Protein AF-A0A659ULH3-F1 (afdb_monomer)

pLDDT: mean 78.58, std 13.84, range [46.22, 96.31]

Mean predicted aligned error: 10.08 Å

Secondary structure (DSSP, 8-state):
----S--S-----TT-TTTSTTSHHHHHHHHHHHHTTHHHHHHHHHHHHHHHTGGGS-HHHHHHHHHHHHHHTS-HHHHHHHHHHHT---SSHHHHHHHHHHHHHT--

Solvent-accessible surface area (backbone atoms only — not comparable to full-atom values): 6333 Å² total; per-residue (Å²): 135,88,75,90,69,78,87,66,89,69,84,79,54,94,80,54,62,84,74,71,57,77,46,70,68,50,52,53,53,50,52,54,39,46,79,66,33,55,53,23,56,52,48,51,53,50,49,52,55,48,64,76,47,49,87,80,44,53,73,67,55,47,52,31,49,52,42,39,58,59,15,49,77,48,57,64,69,43,21,54,50,20,43,64,72,41,64,69,76,46,99,42,71,70,50,32,52,50,51,53,52,27,44,71,70,63,30,65

Foldseek 3Di:
DDDPDDPDPDPDDVPCPVPVLPDPVSVVVVLVVLVVLVVVVVVVVVLVVCVVVVVVDDPLRNVLSVLQVVQLPDDLVSVVVSCVVSVDADPDPSRRVSVNVSSNVSSD

Sequence (108 aa):
RYDPRPLVRYRQHAANLVGANVSWRARISRLGRLFKGQFADWTDLNLAGLAVNRDLLTKDALACLDLFANGRQGSLFQRLGALRKSRVYRQTFAGSLGLYLAFVLGRI

Structure (mmCIF, N/CA/C/O backbone):
data_AF-A0A659ULH3-F1
#
_entry.id   AF-A0A659ULH3-F1
#
loop_
_atom_site.group_PDB
_atom_site.id
_atom_site.type_symbol
_atom_site.label_atom_id
_atom_site.label_alt_id
_atom_site.label_comp_id
_atom_site.label_asym_id
_atom_site.label_entity_id
_atom_site.label_seq_id
_atom_site.pdbx_PDB_ins_code
_atom_site.Cartn_x
_atom_site.Cartn_y
_atom_site.Cartn_z
_atom_site.occupancy
_atom_site.B_iso_or_equiv
_atom_site.auth_seq_id
_atom_site.auth_comp_id
_atom_site.auth_asym_id
_atom_site.auth_atom_id
_atom_site.pdbx_PDB_model_num
ATOM 1 N N . ARG A 1 1 ? 27.615 3.084 -8.334 1.00 46.22 1 ARG A N 1
ATOM 2 C CA . ARG A 1 1 ? 28.321 2.444 -9.469 1.00 46.22 1 ARG A CA 1
ATOM 3 C C . ARG A 1 1 ? 27.488 1.239 -9.881 1.00 46.22 1 ARG A C 1
ATOM 5 O O . ARG A 1 1 ? 27.283 0.369 -9.051 1.00 46.22 1 ARG A O 1
ATOM 12 N N . TYR A 1 2 ? 26.893 1.277 -11.071 1.00 47.66 2 TYR A N 1
ATOM 13 C CA . TYR A 1 2 ? 26.099 0.178 -11.626 1.00 47.66 2 TYR A CA 1
ATOM 14 C C . TYR A 1 2 ? 27.054 -0.950 -12.032 1.00 47.66 2 TYR A C 1
ATOM 16 O O . TYR A 1 2 ? 28.051 -0.669 -12.698 1.00 47.66 2 TYR A O 1
ATOM 24 N N . ASP A 1 3 ? 26.794 -2.178 -11.585 1.00 53.38 3 ASP A N 1
ATOM 25 C CA . ASP A 1 3 ? 27.553 -3.352 -12.015 1.00 53.38 3 ASP A CA 1
ATOM 26 C C . ASP A 1 3 ? 26.873 -3.937 -13.265 1.00 53.38 3 ASP A C 1
ATOM 28 O O . ASP A 1 3 ? 25.720 -4.369 -13.182 1.00 53.38 3 ASP A O 1
ATOM 32 N N . PRO A 1 4 ? 27.529 -3.913 -14.439 1.00 66.69 4 PRO A N 1
ATOM 33 C CA . PRO A 1 4 ? 26.951 -4.413 -15.680 1.00 66.69 4 PRO A CA 1
ATOM 34 C C . PRO A 1 4 ? 26.846 -5.943 -15.730 1.00 66.69 4 PRO A C 1
ATOM 36 O O . PRO A 1 4 ? 26.321 -6.469 -16.710 1.00 66.69 4 PRO A O 1
ATOM 39 N N . ARG A 1 5 ? 27.348 -6.680 -14.726 1.00 58.31 5 ARG A N 1
ATOM 40 C CA . ARG A 1 5 ? 27.264 -8.144 -14.695 1.00 58.31 5 ARG A CA 1
ATOM 41 C C . ARG A 1 5 ? 26.030 -8.603 -13.911 1.00 58.31 5 ARG A C 1
ATOM 43 O O . ARG A 1 5 ? 26.029 -8.544 -12.683 1.00 58.31 5 ARG A O 1
ATOM 50 N N . PRO A 1 6 ? 24.975 -9.104 -14.582 1.00 62.59 6 PRO A N 1
ATOM 51 C CA . PRO A 1 6 ? 23.824 -9.663 -13.890 1.00 62.59 6 PRO A CA 1
ATOM 52 C C . PRO A 1 6 ? 24.236 -10.965 -13.189 1.00 62.59 6 PRO A C 1
ATOM 54 O O . PRO A 1 6 ? 24.456 -11.991 -13.826 1.00 62.59 6 PRO A O 1
ATOM 57 N N . LEU A 1 7 ? 24.342 -10.921 -11.860 1.00 63.78 7 LEU A N 1
ATOM 58 C CA . LEU A 1 7 ? 24.687 -12.077 -11.015 1.00 63.78 7 LEU A CA 1
ATOM 59 C C . LEU A 1 7 ? 23.517 -13.062 -10.840 1.00 63.78 7 LEU A C 1
ATOM 61 O O . LEU A 1 7 ? 23.692 -14.166 -10.329 1.00 63.78 7 LEU A O 1
ATOM 65 N N . VAL A 1 8 ? 22.316 -12.680 -11.279 1.00 66.00 8 VAL A N 1
ATOM 66 C CA . VAL A 1 8 ? 21.116 -13.518 -11.226 1.00 66.00 8 VAL A CA 1
ATOM 67 C C . VAL A 1 8 ? 20.951 -14.220 -12.570 1.00 66.00 8 VAL A C 1
ATOM 69 O O . VAL A 1 8 ? 20.754 -13.565 -13.593 1.00 66.00 8 VAL A O 1
ATOM 72 N N . ARG A 1 9 ? 20.967 -15.561 -12.574 1.00 59.69 9 ARG A N 1
ATOM 73 C CA . ARG A 1 9 ? 20.559 -16.391 -13.724 1.00 59.69 9 ARG A CA 1
ATOM 74 C C . ARG A 1 9 ? 19.043 -16.311 -13.910 1.00 59.69 9 ARG A C 1
ATOM 76 O O . ARG A 1 9 ? 18.315 -17.275 -13.692 1.00 59.69 9 ARG A O 1
ATOM 83 N N . TYR A 1 10 ? 18.552 -15.127 -14.249 1.00 60.12 10 TYR A N 1
ATOM 84 C CA . TYR A 1 10 ? 17.142 -14.912 -14.512 1.00 60.12 10 TYR A CA 1
ATOM 85 C C . TYR A 1 10 ? 16.789 -15.615 -15.825 1.00 60.12 10 TYR A C 1
ATOM 87 O O . TYR A 1 10 ? 17.333 -15.277 -16.877 1.00 60.12 10 TYR A O 1
ATOM 95 N N . ARG A 1 11 ? 15.895 -16.611 -15.777 1.00 61.38 11 ARG A N 1
ATOM 96 C CA . ARG A 1 11 ? 15.317 -17.209 -16.986 1.00 61.38 11 ARG A CA 1
ATOM 97 C C . ARG A 1 11 ? 14.483 -16.142 -17.689 1.00 61.38 11 ARG A C 1
ATOM 99 O O . ARG A 1 11 ? 13.338 -15.884 -17.326 1.00 61.38 11 ARG A O 1
ATOM 106 N N . GLN A 1 12 ? 15.073 -15.493 -18.686 1.00 59.12 12 GLN A N 1
ATOM 107 C CA . GLN A 1 12 ? 14.332 -14.619 -19.581 1.00 59.12 12 GLN A CA 1
ATOM 108 C C . GLN A 1 12 ? 13.476 -15.493 -20.497 1.00 59.12 12 GLN A C 1
ATOM 110 O O . GLN A 1 12 ? 13.962 -16.080 -21.458 1.00 59.12 12 GLN A O 1
ATOM 115 N N . HIS A 1 13 ? 12.190 -15.605 -20.184 1.00 63.12 13 HIS A N 1
ATOM 116 C CA . HIS A 1 13 ? 11.220 -16.125 -21.135 1.00 63.12 13 HIS A CA 1
ATOM 117 C C . HIS A 1 13 ? 10.919 -15.015 -22.147 1.00 63.12 13 HIS A C 1
ATOM 119 O O . HIS A 1 13 ? 10.644 -13.884 -21.749 1.00 63.12 13 HIS A O 1
ATOM 125 N N . ALA A 1 14 ? 10.934 -15.323 -23.447 1.00 55.41 14 ALA A N 1
ATOM 126 C CA . ALA A 1 14 ? 10.565 -14.366 -24.500 1.00 55.41 14 ALA A CA 1
ATOM 127 C C . ALA A 1 14 ? 9.148 -13.781 -24.297 1.00 55.41 14 ALA A C 1
ATOM 129 O O . ALA A 1 14 ? 8.850 -12.674 -24.732 1.00 55.41 14 ALA A O 1
ATOM 130 N N . ALA A 1 15 ? 8.300 -14.498 -23.552 1.00 52.56 15 ALA A N 1
ATOM 131 C CA . ALA A 1 15 ? 6.973 -14.075 -23.123 1.00 52.56 15 ALA A CA 1
ATOM 132 C C . ALA A 1 15 ? 6.949 -13.247 -21.819 1.00 52.56 15 ALA A C 1
ATOM 134 O O . ALA A 1 15 ? 5.876 -13.074 -21.243 1.00 52.56 15 ALA A O 1
ATOM 135 N N . ASN A 1 16 ? 8.078 -12.702 -21.339 1.00 49.97 16 ASN A N 1
ATOM 136 C CA . ASN A 1 16 ? 8.114 -11.728 -20.236 1.00 49.97 16 ASN A CA 1
ATOM 137 C C . ASN A 1 16 ? 7.517 -10.368 -20.670 1.00 49.97 16 ASN A C 1
ATOM 139 O O . ASN A 1 16 ? 8.145 -9.311 -20.615 1.00 49.97 16 ASN A O 1
ATOM 143 N N . LEU A 1 17 ? 6.233 -10.390 -21.033 1.00 51.03 17 LEU A N 1
ATOM 144 C CA . LEU A 1 17 ? 5.323 -9.262 -21.255 1.00 51.03 17 LEU A CA 1
ATOM 145 C C . LEU A 1 17 ? 5.214 -8.328 -20.038 1.00 51.03 17 LEU A C 1
ATOM 147 O O . LEU A 1 17 ? 4.673 -7.225 -20.133 1.00 51.03 17 LEU A O 1
ATOM 151 N N . VAL A 1 18 ? 5.741 -8.749 -18.888 1.00 50.00 18 VAL A N 1
ATOM 152 C CA . VAL A 1 18 ? 5.790 -7.955 -17.659 1.00 50.00 18 VAL A CA 1
ATOM 153 C C . VAL A 1 18 ? 6.807 -6.802 -17.770 1.00 50.00 18 VAL A C 1
ATOM 155 O O . VAL A 1 18 ? 6.611 -5.771 -17.133 1.00 50.00 18 VAL A O 1
ATOM 158 N N . GLY A 1 19 ? 7.822 -6.896 -18.644 1.00 49.12 19 GLY A N 1
ATOM 159 C CA . GLY A 1 19 ? 8.822 -5.832 -18.849 1.00 49.12 19 GLY A CA 1
ATOM 160 C C . GLY A 1 19 ? 8.485 -4.811 -19.947 1.00 49.12 19 GLY A C 1
ATOM 161 O O . GLY A 1 19 ? 8.832 -3.638 -19.832 1.00 49.12 19 GLY A O 1
ATOM 162 N N . ALA A 1 20 ? 7.762 -5.220 -20.995 1.00 47.69 20 ALA A N 1
ATOM 163 C CA . ALA A 1 20 ? 7.501 -4.391 -22.183 1.00 47.69 20 ALA A CA 1
ATOM 164 C C . ALA A 1 20 ? 6.233 -3.515 -22.085 1.00 47.69 20 ALA A C 1
ATOM 166 O O . ALA A 1 20 ? 5.846 -2.836 -23.035 1.00 47.69 20 ALA A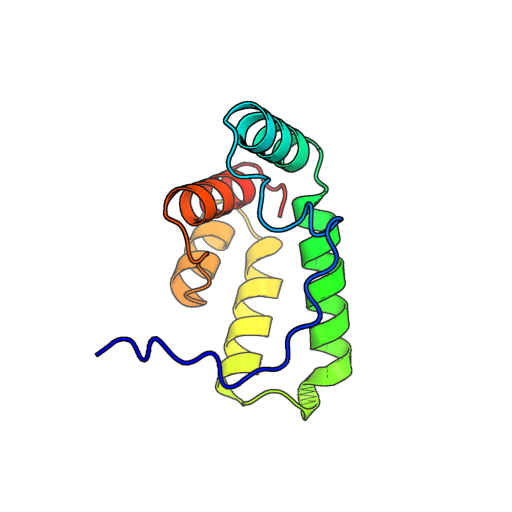 O 1
ATOM 167 N N . ASN A 1 21 ? 5.564 -3.492 -20.932 1.00 53.09 21 ASN A N 1
ATOM 168 C CA . ASN A 1 21 ? 4.284 -2.803 -20.742 1.00 53.09 21 ASN A CA 1
ATOM 169 C C . ASN A 1 21 ? 4.421 -1.283 -20.506 1.00 53.09 21 ASN A C 1
ATOM 171 O O . ASN A 1 21 ? 3.589 -0.670 -19.838 1.00 53.09 21 ASN A O 1
ATOM 175 N N . VAL A 1 22 ? 5.474 -0.648 -21.028 1.00 56.47 22 VAL A N 1
ATOM 176 C CA . VAL A 1 22 ? 5.751 0.794 -20.864 1.00 56.47 22 VAL A CA 1
ATOM 177 C C . VAL A 1 22 ? 4.983 1.677 -21.854 1.00 56.47 22 VAL A C 1
ATOM 179 O O . VAL A 1 22 ? 5.014 2.902 -21.723 1.00 56.47 22 VAL A O 1
ATOM 182 N N . SER A 1 23 ? 4.265 1.074 -22.807 1.00 70.31 23 SER A N 1
ATOM 183 C CA . SER A 1 23 ? 3.494 1.786 -23.828 1.00 70.31 23 SER A CA 1
ATOM 184 C C . SER A 1 23 ? 2.382 2.659 -23.226 1.00 70.31 23 SER A C 1
ATOM 186 O O . SER A 1 23 ? 1.782 2.343 -22.194 1.00 70.31 23 SER A O 1
ATOM 188 N N . TRP A 1 24 ? 2.065 3.773 -23.892 1.00 63.66 24 TRP A N 1
ATOM 189 C CA . TRP A 1 24 ? 1.007 4.700 -23.468 1.00 63.66 24 TRP A CA 1
ATOM 190 C C . TRP A 1 24 ? -0.365 4.024 -23.329 1.00 63.66 24 TRP A C 1
ATOM 192 O O . TRP A 1 24 ? -1.089 4.293 -22.371 1.00 63.66 24 TRP A O 1
ATOM 202 N N . ARG A 1 25 ? -0.684 3.059 -24.203 1.00 72.25 25 ARG A N 1
ATOM 203 C CA . ARG A 1 25 ? -1.903 2.236 -24.100 1.00 72.25 25 ARG A CA 1
ATOM 204 C C . ARG A 1 25 ? -1.947 1.428 -22.798 1.00 72.25 25 ARG A C 1
ATOM 206 O O . ARG A 1 25 ? -2.978 1.394 -22.130 1.00 72.25 25 ARG A O 1
ATOM 213 N N . ALA A 1 26 ? -0.822 0.844 -22.381 1.00 69.06 26 ALA A N 1
ATOM 214 C CA . ALA A 1 26 ? -0.728 0.114 -21.117 1.00 69.06 26 ALA A CA 1
ATOM 215 C C . ALA A 1 26 ? -0.839 1.035 -19.885 1.00 69.06 26 ALA A C 1
ATOM 217 O O . ALA A 1 26 ? -1.304 0.592 -18.831 1.00 69.06 26 ALA A O 1
ATOM 218 N N . ARG A 1 27 ? -0.445 2.313 -20.000 1.00 70.44 27 ARG A N 1
ATOM 219 C CA . ARG A 1 27 ? -0.641 3.331 -18.949 1.00 70.44 27 ARG A CA 1
ATOM 220 C C . ARG A 1 27 ? -2.117 3.716 -18.801 1.00 70.44 27 ARG A C 1
ATOM 222 O O . ARG A 1 27 ? -2.626 3.709 -17.684 1.00 70.44 27 ARG A O 1
ATOM 229 N N . ILE A 1 28 ? -2.818 3.958 -19.911 1.00 71.12 28 ILE A N 1
ATOM 230 C CA . ILE A 1 28 ? -4.258 4.280 -19.909 1.00 71.12 28 ILE A CA 1
ATOM 231 C C . ILE A 1 28 ? -5.084 3.085 -19.414 1.00 71.12 28 ILE A C 1
ATOM 233 O O . ILE A 1 28 ? -5.945 3.240 -18.552 1.00 71.12 28 ILE A O 1
ATOM 237 N N . SER A 1 29 ? -4.763 1.867 -19.863 1.00 74.06 29 SER A N 1
ATOM 238 C CA . SER A 1 29 ? -5.386 0.638 -19.350 1.00 74.06 29 SER A CA 1
ATOM 239 C C . SER A 1 29 ? -5.210 0.483 -17.830 1.00 74.06 29 SER A C 1
ATOM 241 O O . SER A 1 29 ? -6.130 0.054 -17.133 1.00 74.06 29 SER A O 1
ATOM 243 N N . ARG A 1 30 ? -4.048 0.861 -17.278 1.00 72.69 30 ARG A N 1
ATOM 244 C CA . ARG A 1 30 ? -3.810 0.863 -15.823 1.00 72.69 30 ARG A CA 1
ATOM 245 C C . ARG A 1 30 ? -4.664 1.891 -15.082 1.00 72.69 30 ARG A C 1
ATOM 247 O O . ARG A 1 30 ? -5.180 1.556 -14.021 1.00 72.69 30 ARG A O 1
ATOM 254 N N . LEU A 1 31 ? -4.861 3.085 -15.641 1.00 71.44 31 LEU A N 1
ATOM 255 C CA . LEU A 1 31 ? -5.798 4.068 -15.084 1.00 71.44 31 LEU A CA 1
ATOM 256 C C . LEU A 1 31 ? -7.232 3.528 -15.098 1.00 71.44 31 LEU A C 1
ATOM 258 O O . LEU A 1 31 ? -7.905 3.568 -14.076 1.00 71.44 31 LEU A O 1
ATOM 262 N N . GLY A 1 32 ? -7.676 2.921 -16.202 1.00 71.12 32 GLY A N 1
ATOM 263 C CA . GLY A 1 32 ? -8.995 2.281 -16.271 1.00 71.12 32 GLY A CA 1
ATOM 264 C C . GLY A 1 32 ? -9.189 1.191 -15.209 1.00 71.12 32 GLY A C 1
ATOM 265 O O . GLY A 1 32 ? -10.248 1.106 -14.596 1.00 71.12 32 GLY A O 1
ATOM 266 N N . ARG A 1 33 ? -8.153 0.392 -14.924 1.00 69.12 33 ARG A N 1
ATOM 267 C CA . ARG A 1 33 ? -8.179 -0.610 -13.843 1.00 69.12 33 ARG A CA 1
ATOM 268 C C . ARG A 1 33 ? -8.253 0.004 -12.442 1.00 69.12 33 ARG A C 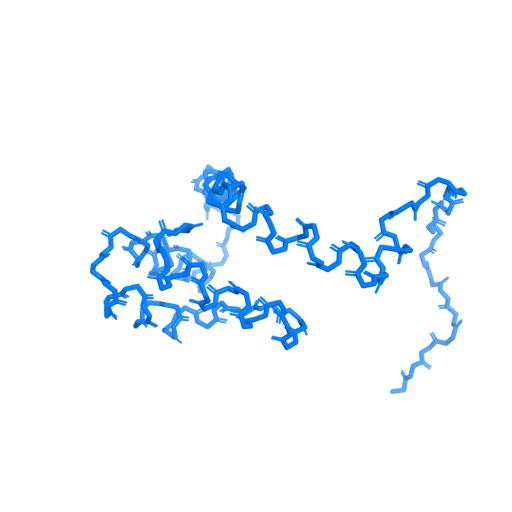1
ATOM 270 O O . ARG A 1 33 ? -8.906 -0.563 -11.574 1.00 69.12 33 ARG A O 1
ATOM 277 N N . LEU A 1 34 ? -7.654 1.178 -12.241 1.00 70.50 34 LEU A N 1
ATOM 278 C CA . LEU A 1 34 ? -7.794 1.975 -11.016 1.00 70.50 34 LEU A CA 1
ATOM 279 C C . LEU A 1 34 ? -9.250 2.387 -10.779 1.00 70.50 34 LEU A C 1
ATOM 281 O O . LEU A 1 34 ? -9.790 2.154 -9.701 1.00 70.50 34 LEU A O 1
ATOM 285 N N . PHE A 1 35 ? -9.925 2.874 -11.821 1.00 67.56 35 PHE A N 1
ATOM 286 C CA . PHE A 1 35 ? -11.354 3.200 -11.770 1.00 67.56 35 PHE A CA 1
ATOM 287 C C . PHE A 1 35 ? -12.276 1.977 -11.667 1.00 67.56 35 PHE A C 1
ATOM 289 O O . PHE A 1 35 ? -13.445 2.130 -11.320 1.00 67.56 35 PHE A O 1
ATOM 296 N N . LYS A 1 36 ? -11.781 0.763 -11.930 1.00 72.38 36 LYS A N 1
ATOM 297 C CA . LYS A 1 36 ? -12.541 -0.489 -11.776 1.00 72.38 36 LYS A CA 1
ATOM 298 C C . LYS A 1 36 ? -12.403 -1.137 -10.396 1.00 72.38 36 LYS A C 1
ATOM 300 O O . LYS A 1 36 ? -12.992 -2.182 -10.184 1.00 72.38 36 LYS A O 1
ATOM 305 N N . GLY A 1 37 ? -11.651 -0.543 -9.466 1.00 73.44 37 GLY A N 1
ATOM 306 C CA . GLY A 1 37 ? -11.516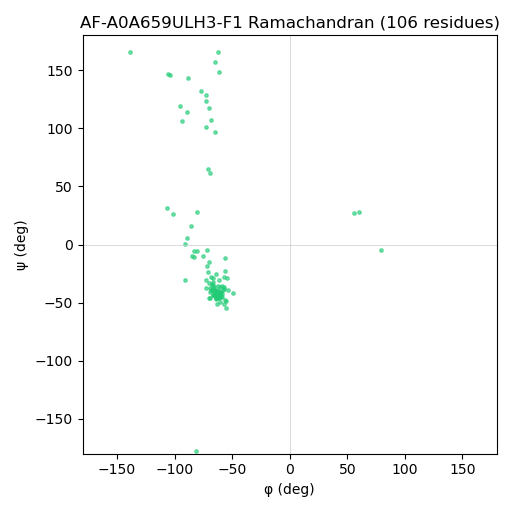 -1.080 -8.104 1.00 73.44 37 GLY A CA 1
ATOM 307 C C . GLY A 1 37 ? -10.536 -2.249 -7.960 1.00 73.44 37 GLY A C 1
ATOM 308 O O . GLY A 1 37 ? -10.201 -2.600 -6.842 1.00 73.44 37 GLY A O 1
ATOM 309 N N . GLN A 1 38 ? -9.954 -2.760 -9.050 1.00 78.50 38 GLN A N 1
ATOM 310 C CA . GLN A 1 38 ? -8.986 -3.867 -9.000 1.00 78.50 38 GLN A CA 1
ATOM 311 C C . GLN A 1 38 ? -7.761 -3.568 -8.116 1.00 78.50 38 GLN A C 1
ATOM 313 O O . GLN A 1 38 ? -7.140 -4.471 -7.562 1.00 78.50 38 GLN A O 1
ATOM 318 N N . PHE A 1 39 ? -7.391 -2.291 -7.982 1.00 77.56 39 PHE A N 1
ATOM 319 C CA . PHE A 1 39 ? -6.334 -1.889 -7.057 1.00 77.56 39 PHE A CA 1
ATOM 320 C C . PHE A 1 39 ? -6.742 -2.029 -5.590 1.00 77.56 39 PHE A C 1
ATOM 322 O O . PHE A 1 39 ? -5.868 -2.352 -4.790 1.00 77.56 39 PHE A O 1
ATOM 329 N N . ALA A 1 40 ? -8.013 -1.819 -5.242 1.00 81.88 40 ALA A N 1
ATOM 330 C CA . ALA A 1 40 ? -8.518 -2.113 -3.905 1.00 81.88 40 ALA A CA 1
ATOM 331 C C . ALA A 1 40 ? -8.411 -3.617 -3.644 1.00 81.88 40 ALA A C 1
ATOM 333 O O . ALA A 1 40 ? -7.716 -3.995 -2.711 1.00 81.88 40 ALA A O 1
ATOM 334 N N . ASP A 1 41 ? -8.930 -4.449 -4.555 1.00 85.31 41 ASP A N 1
ATOM 335 C CA . ASP A 1 41 ? -8.920 -5.914 -4.418 1.00 85.31 41 ASP A CA 1
ATOM 336 C C . ASP A 1 41 ? -7.505 -6.465 -4.216 1.00 85.31 41 ASP A C 1
ATOM 338 O O . ASP A 1 41 ? -7.238 -7.252 -3.311 1.00 85.31 41 ASP A O 1
ATOM 342 N N . TRP A 1 42 ? -6.551 -6.024 -5.042 1.00 86.25 42 TRP A N 1
ATOM 343 C CA . TRP A 1 42 ? -5.154 -6.413 -4.873 1.00 86.25 42 TRP A CA 1
ATOM 344 C C . TRP A 1 42 ? -4.580 -5.917 -3.554 1.00 86.25 42 TRP A C 1
ATOM 346 O O . TRP A 1 42 ? -3.824 -6.646 -2.918 1.00 86.25 42 TRP A O 1
ATOM 356 N N . THR A 1 43 ? -4.908 -4.696 -3.134 1.00 88.31 43 THR A N 1
ATOM 357 C CA . THR A 1 43 ? -4.425 -4.173 -1.852 1.00 88.31 43 THR A CA 1
ATOM 358 C C . THR A 1 43 ? -5.001 -4.984 -0.695 1.00 88.31 43 THR A C 1
ATOM 360 O O . THR A 1 43 ? -4.246 -5.351 0.196 1.00 88.31 43 THR A O 1
ATOM 363 N N . ASP A 1 44 ? -6.280 -5.351 -0.742 1.00 89.94 44 ASP A N 1
ATOM 364 C CA . ASP A 1 44 ? -6.938 -6.189 0.263 1.00 89.94 44 ASP A CA 1
ATOM 365 C C . ASP A 1 44 ? -6.327 -7.582 0.344 1.00 89.94 44 ASP A C 1
ATOM 367 O O . ASP A 1 44 ? -5.995 -8.036 1.436 1.00 89.94 44 ASP A O 1
ATOM 371 N N . LEU A 1 45 ? -6.073 -8.220 -0.799 1.00 91.75 45 LEU A N 1
ATOM 372 C CA . LEU A 1 45 ? -5.377 -9.506 -0.846 1.00 91.75 45 LEU A CA 1
ATOM 373 C C . LEU A 1 45 ? -3.962 -9.416 -0.257 1.00 91.75 45 LEU A C 1
ATOM 375 O O . LEU A 1 45 ? -3.549 -10.297 0.495 1.00 91.75 45 LEU A O 1
ATOM 379 N N . ASN A 1 46 ? -3.223 -8.343 -0.560 1.00 91.31 46 ASN A N 1
ATOM 380 C CA . ASN A 1 46 ? -1.893 -8.128 0.012 1.00 91.31 46 ASN A CA 1
ATOM 381 C C . ASN A 1 46 ? -1.962 -7.883 1.526 1.00 91.31 46 ASN A C 1
ATOM 383 O O . ASN A 1 46 ? -1.172 -8.466 2.264 1.00 91.31 46 ASN A O 1
ATOM 387 N N . LEU A 1 47 ? -2.905 -7.064 2.003 1.00 92.62 47 LEU A N 1
ATOM 388 C CA . LEU A 1 47 ? -3.092 -6.830 3.436 1.00 92.62 47 LEU A CA 1
ATOM 389 C C . LEU A 1 47 ? -3.491 -8.107 4.168 1.00 92.62 47 LEU A C 1
ATOM 391 O O . LEU A 1 47 ? -2.943 -8.368 5.232 1.00 92.62 47 LEU A O 1
ATOM 395 N N . ALA A 1 48 ? -4.387 -8.915 3.601 1.00 94.00 48 ALA A N 1
ATOM 396 C CA . ALA A 1 48 ? -4.773 -10.200 4.169 1.00 94.00 48 ALA A CA 1
ATOM 397 C C . ALA A 1 48 ? -3.569 -11.151 4.257 1.00 94.00 48 ALA A C 1
ATOM 399 O O . ALA A 1 48 ? -3.322 -11.739 5.307 1.00 94.00 48 ALA A O 1
ATOM 400 N N . GLY A 1 49 ? -2.762 -11.238 3.193 1.00 94.88 49 GLY A N 1
ATOM 401 C CA . GLY A 1 49 ? -1.533 -12.034 3.195 1.00 94.88 49 GLY A CA 1
ATOM 402 C C . GLY A 1 49 ? -0.529 -11.572 4.255 1.00 94.88 49 GLY A C 1
ATOM 403 O O . GLY A 1 49 ? 0.003 -12.391 5.002 1.00 94.88 49 GLY A O 1
ATOM 404 N N . LEU A 1 50 ? -0.311 -10.260 4.377 1.00 94.81 50 LEU A N 1
ATOM 405 C CA . LEU A 1 50 ? 0.566 -9.686 5.401 1.00 94.81 50 LEU A CA 1
ATOM 406 C C . LEU A 1 50 ? 0.004 -9.867 6.817 1.00 94.81 50 LEU A C 1
ATOM 408 O O . LEU A 1 50 ? 0.772 -10.089 7.747 1.00 94.81 50 LEU A O 1
ATOM 412 N N . ALA A 1 51 ? -1.319 -9.808 6.986 1.00 92.06 51 ALA A N 1
ATOM 413 C CA . ALA A 1 51 ? -1.989 -9.994 8.269 1.00 92.06 51 ALA A CA 1
ATOM 414 C C . ALA A 1 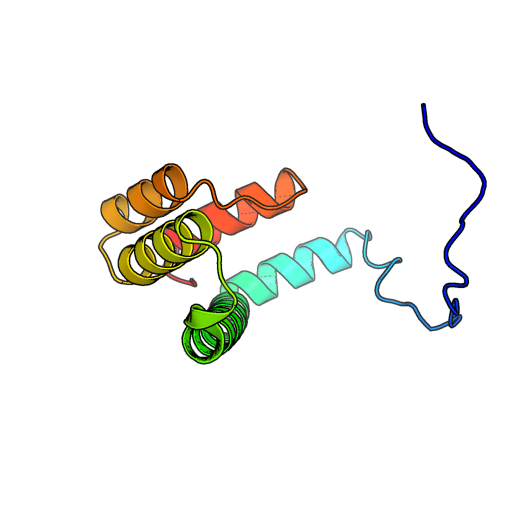51 ? -1.863 -11.431 8.802 1.00 92.06 51 ALA A C 1
ATOM 416 O O . ALA A 1 51 ? -1.755 -11.621 10.010 1.00 92.06 51 ALA A O 1
ATOM 417 N N . VAL A 1 52 ? -1.838 -12.431 7.918 1.00 95.38 52 VAL A N 1
ATOM 418 C CA . VAL A 1 52 ? -1.607 -13.833 8.307 1.00 95.38 52 VAL A CA 1
ATOM 419 C C . VAL A 1 52 ? -0.145 -14.081 8.692 1.00 95.38 52 VAL A C 1
ATOM 421 O O . VAL A 1 52 ? 0.118 -14.905 9.556 1.00 95.38 52 VAL A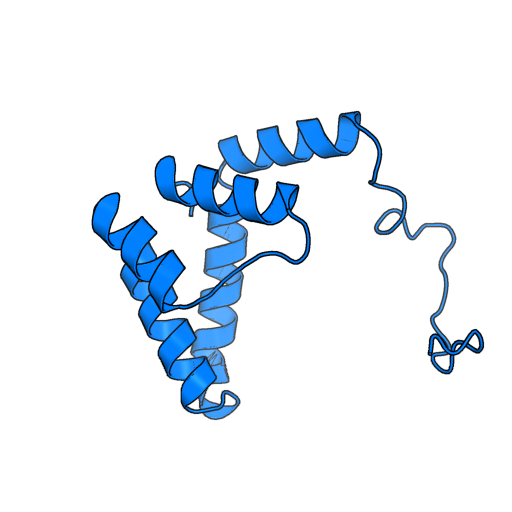 O 1
ATOM 424 N N . ASN A 1 53 ? 0.795 -13.341 8.101 1.00 95.06 53 ASN A N 1
ATOM 425 C CA . ASN A 1 53 ? 2.241 -13.514 8.296 1.00 95.06 53 ASN A CA 1
ATOM 426 C C . ASN A 1 53 ? 2.857 -12.402 9.167 1.00 95.06 53 ASN A C 1
ATOM 428 O O . ASN A 1 53 ? 3.991 -11.973 8.942 1.00 95.06 53 ASN A O 1
ATOM 432 N N . ARG A 1 54 ? 2.092 -11.861 10.123 1.00 94.25 54 ARG A N 1
ATOM 433 C CA . ARG A 1 54 ? 2.507 -10.709 10.951 1.00 94.25 54 ARG A CA 1
ATOM 434 C C . ARG A 1 54 ? 3.743 -10.987 11.794 1.00 94.25 54 ARG A C 1
ATOM 436 O O . ARG A 1 54 ? 4.509 -10.069 12.065 1.00 94.25 54 ARG A O 1
ATOM 443 N N . ASP A 1 55 ? 3.923 -12.232 12.196 1.00 95.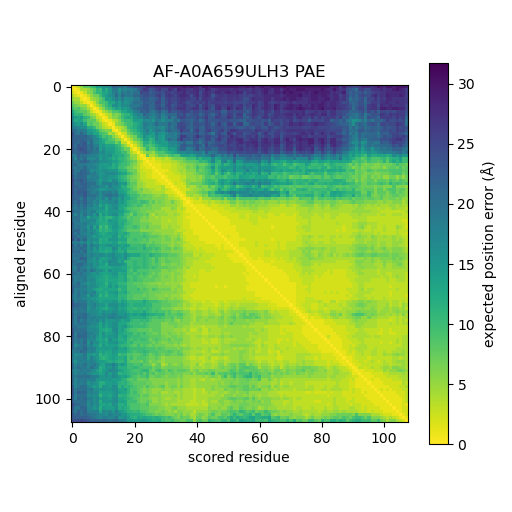19 55 ASP A N 1
ATOM 444 C CA . ASP A 1 55 ? 5.068 -12.750 12.940 1.00 95.19 55 ASP A CA 1
ATOM 445 C C . ASP A 1 55 ? 6.385 -12.671 12.151 1.00 95.19 55 ASP A C 1
ATOM 447 O O . ASP A 1 55 ? 7.450 -12.542 12.752 1.00 95.19 55 ASP A O 1
ATOM 451 N N . LEU A 1 56 ? 6.319 -12.661 10.815 1.00 96.00 56 LEU A N 1
ATOM 452 C CA . LEU A 1 56 ? 7.482 -12.484 9.940 1.00 96.00 56 LEU A CA 1
ATOM 453 C C . LEU A 1 56 ? 7.866 -11.009 9.738 1.00 96.00 56 LEU A C 1
ATOM 455 O O . LEU A 1 56 ? 8.914 -10.711 9.157 1.00 96.00 56 LEU A O 1
ATOM 459 N N . LEU A 1 57 ? 7.018 -10.071 10.169 1.00 94.44 57 LEU A N 1
ATOM 460 C CA . LEU A 1 57 ? 7.234 -8.642 9.971 1.00 94.44 57 LEU A CA 1
ATOM 461 C C . LEU A 1 57 ? 8.055 -8.043 11.113 1.00 94.44 57 LEU A C 1
ATOM 463 O O . LEU A 1 57 ? 7.876 -8.354 12.289 1.00 94.44 57 LEU A O 1
ATOM 467 N N . THR A 1 58 ? 8.928 -7.095 10.772 1.00 96.31 58 THR A N 1
ATOM 468 C CA . THR A 1 58 ? 9.564 -6.251 11.786 1.00 96.31 58 THR A CA 1
ATOM 469 C C . THR A 1 58 ? 8.512 -5.387 12.483 1.00 96.31 58 THR A C 1
ATOM 471 O O . THR A 1 58 ? 7.460 -5.083 11.916 1.00 96.31 58 THR A O 1
ATOM 474 N N . LYS A 1 59 ? 8.808 -4.924 13.703 1.00 94.38 59 LYS A N 1
ATOM 475 C CA . LYS A 1 59 ? 7.908 -4.035 14.460 1.00 94.38 59 LYS A CA 1
ATOM 476 C C . LYS A 1 59 ? 7.508 -2.788 13.657 1.00 94.38 59 LYS A C 1
ATOM 478 O O . LYS A 1 59 ? 6.342 -2.403 13.667 1.00 94.38 59 LYS A O 1
ATOM 483 N N . ASP A 1 60 ? 8.447 -2.213 12.908 1.00 93.25 60 ASP A N 1
ATOM 484 C CA . ASP A 1 60 ? 8.195 -1.043 12.060 1.00 93.25 60 ASP A CA 1
ATOM 485 C C . ASP A 1 60 ? 7.292 -1.372 10.865 1.00 93.25 60 ASP A C 1
ATOM 487 O O . ASP A 1 60 ? 6.393 -0.599 10.528 1.00 93.25 60 ASP A O 1
ATOM 491 N N . ALA A 1 61 ? 7.497 -2.533 10.232 1.00 92.19 61 ALA A N 1
ATOM 492 C CA . ALA A 1 61 ? 6.650 -2.992 9.135 1.00 92.19 61 ALA A CA 1
ATOM 493 C C . ALA A 1 61 ? 5.223 -3.283 9.617 1.00 92.19 61 ALA A C 1
ATOM 495 O O . ALA A 1 61 ? 4.265 -2.939 8.927 1.00 92.19 61 ALA A O 1
ATOM 496 N N . LEU A 1 62 ? 5.079 -3.838 10.822 1.00 94.50 62 LEU A N 1
ATOM 497 C CA . LEU A 1 62 ? 3.791 -4.072 11.463 1.00 94.50 62 LEU A CA 1
ATOM 498 C C . LEU A 1 62 ? 3.054 -2.757 11.762 1.00 94.50 62 LEU A C 1
ATOM 500 O O . LEU A 1 62 ? 1.885 -2.610 11.418 1.00 94.50 62 LEU A O 1
ATOM 504 N N . ALA A 1 63 ? 3.754 -1.768 12.325 1.00 92.81 63 ALA A N 1
ATOM 505 C CA . ALA A 1 63 ? 3.190 -0.445 12.585 1.00 92.81 63 ALA A CA 1
ATOM 506 C C . ALA A 1 63 ? 2.768 0.266 11.287 1.00 92.81 63 ALA A C 1
ATOM 508 O O . ALA A 1 63 ? 1.717 0.906 11.234 1.00 92.81 63 ALA A O 1
ATOM 509 N N . CYS A 1 64 ? 3.565 0.131 10.222 1.00 93.25 64 CYS A N 1
ATOM 510 C CA . CYS A 1 64 ? 3.217 0.633 8.895 1.00 93.25 64 CYS A CA 1
ATOM 511 C C . CYS A 1 64 ? 1.966 -0.062 8.338 1.00 93.25 64 CYS A C 1
ATOM 513 O O . CYS A 1 64 ? 1.052 0.620 7.867 1.00 93.25 64 CYS A O 1
ATOM 515 N N . LEU A 1 65 ? 1.904 -1.394 8.442 1.00 93.38 65 LEU A N 1
ATOM 516 C CA . LEU A 1 65 ? 0.771 -2.210 8.011 1.00 93.38 65 LEU A CA 1
ATOM 517 C C . LEU A 1 65 ? -0.521 -1.774 8.707 1.00 93.38 65 LEU A C 1
ATOM 519 O O . LEU A 1 65 ? -1.508 -1.495 8.029 1.00 93.38 65 LEU A O 1
ATOM 523 N N . ASP A 1 66 ? -0.501 -1.658 10.034 1.00 92.12 66 ASP A N 1
ATOM 524 C CA . ASP A 1 66 ? -1.675 -1.290 10.829 1.00 92.12 66 ASP A CA 1
ATOM 525 C C . ASP A 1 66 ? -2.136 0.135 10.526 1.00 92.12 66 ASP A C 1
ATOM 527 O O . ASP A 1 66 ? -3.325 0.395 10.328 1.00 92.12 66 ASP A O 1
ATOM 531 N N . LEU A 1 67 ? -1.192 1.072 10.433 1.00 91.50 67 LEU A N 1
ATOM 532 C CA . LEU A 1 67 ? -1.506 2.460 10.131 1.00 91.50 67 LEU A CA 1
ATOM 533 C C . LEU A 1 67 ? -2.090 2.612 8.720 1.00 91.50 67 LEU A C 1
ATOM 535 O O . LEU A 1 67 ? -3.031 3.384 8.520 1.00 91.50 67 LEU A O 1
ATOM 539 N N . PHE A 1 68 ? -1.558 1.874 7.746 1.00 90.56 68 PHE A N 1
ATOM 540 C CA . PHE A 1 68 ? -2.064 1.879 6.380 1.00 90.56 68 PHE A CA 1
ATOM 541 C C . PHE A 1 68 ? -3.441 1.207 6.281 1.00 90.56 68 PHE A C 1
ATOM 543 O O . PHE A 1 68 ? -4.349 1.783 5.683 1.00 90.56 68 PHE A O 1
ATOM 550 N N . ALA A 1 69 ? -3.628 0.038 6.902 1.00 90.31 69 ALA A N 1
ATOM 551 C CA . ALA A 1 69 ? -4.890 -0.703 6.893 1.00 90.31 69 ALA A CA 1
ATOM 552 C C . ALA A 1 69 ? -6.036 0.104 7.523 1.00 90.31 69 ALA A C 1
ATOM 554 O O . ALA A 1 69 ? -7.079 0.293 6.895 1.00 90.31 69 ALA A O 1
ATOM 555 N N . ASN A 1 70 ? -5.811 0.663 8.715 1.00 87.94 70 ASN A N 1
ATOM 556 C CA . ASN A 1 70 ? -6.802 1.486 9.412 1.00 87.94 70 ASN A CA 1
ATOM 557 C C . ASN A 1 70 ? -7.088 2.794 8.662 1.00 87.94 70 ASN A C 1
ATOM 559 O O . ASN A 1 70 ? -8.223 3.263 8.600 1.00 87.94 70 ASN A O 1
ATOM 563 N N . GLY A 1 71 ? -6.059 3.372 8.041 1.00 85.88 71 GLY A N 1
ATOM 564 C CA . GLY A 1 71 ? -6.164 4.598 7.261 1.00 85.88 71 GLY A CA 1
ATOM 565 C C . GLY A 1 71 ? -7.134 4.529 6.088 1.00 85.88 71 GLY A C 1
ATOM 566 O O . GLY A 1 71 ? -7.807 5.515 5.793 1.00 85.88 71 GLY A O 1
ATOM 567 N N . ARG A 1 72 ? -7.224 3.370 5.428 1.00 86.69 72 ARG A N 1
ATOM 568 C CA . ARG A 1 72 ? -8.073 3.157 4.244 1.00 86.69 72 ARG A CA 1
ATOM 569 C C . ARG A 1 72 ? -9.571 3.248 4.557 1.00 86.69 72 ARG A C 1
ATOM 571 O O . ARG A 1 72 ? -10.348 3.687 3.713 1.00 86.69 72 ARG A O 1
ATOM 578 N N . GLN A 1 73 ? -9.991 2.913 5.775 1.00 83.69 73 GLN A N 1
ATOM 579 C CA . GLN A 1 73 ? -11.413 2.877 6.148 1.00 83.69 73 GLN A CA 1
ATOM 580 C C . GLN A 1 73 ? -11.982 4.242 6.576 1.00 83.69 73 GLN A C 1
ATOM 582 O O . GLN A 1 73 ? -13.193 4.388 6.717 1.00 83.69 73 GLN A O 1
ATOM 587 N N . GLY A 1 74 ? -11.128 5.251 6.762 1.00 83.69 74 GLY A N 1
ATOM 588 C CA . GLY A 1 74 ? -11.537 6.572 7.236 1.00 83.69 74 GLY A CA 1
ATOM 589 C C . GLY A 1 74 ? -12.107 7.510 6.164 1.00 83.69 74 GLY A C 1
ATOM 590 O O . GLY A 1 74 ? -12.196 7.187 4.978 1.00 83.69 74 GLY A O 1
ATOM 591 N N . SER A 1 75 ? -12.438 8.732 6.586 1.00 86.38 75 SER A N 1
ATOM 592 C CA . SER A 1 75 ? -12.757 9.850 5.692 1.00 86.38 75 SER A CA 1
ATOM 593 C C . SER A 1 75 ? -11.560 10.221 4.805 1.00 86.38 75 SER A C 1
ATOM 595 O O . SER A 1 75 ? -10.419 9.847 5.080 1.00 86.38 75 SER A O 1
ATOM 597 N N . LEU A 1 76 ? -11.787 11.006 3.747 1.00 86.06 76 LEU A N 1
ATOM 598 C CA . LEU A 1 76 ? -10.733 11.420 2.809 1.00 86.06 76 LEU A CA 1
ATOM 599 C C . LEU A 1 76 ? -9.479 11.990 3.506 1.00 86.06 76 LEU A C 1
ATOM 601 O O . LEU A 1 76 ? -8.350 11.654 3.149 1.00 86.06 76 LEU A O 1
ATOM 605 N N . PHE A 1 77 ? -9.663 12.816 4.538 1.00 87.75 77 PHE A N 1
ATOM 606 C CA . PHE A 1 77 ? -8.551 13.397 5.293 1.00 87.75 77 PHE A CA 1
ATOM 607 C C . PHE A 1 77 ? -7.794 12.354 6.122 1.00 87.75 77 PHE A C 1
ATOM 609 O O . PHE A 1 77 ? -6.565 12.404 6.201 1.00 87.75 77 PHE A O 1
ATOM 616 N N . GLN A 1 78 ? -8.505 11.385 6.705 1.00 86.75 78 GLN A N 1
ATOM 617 C CA . GLN A 1 78 ? -7.899 10.276 7.445 1.00 86.75 78 GLN A CA 1
ATOM 618 C C . GLN A 1 78 ? -7.097 9.370 6.506 1.00 86.75 78 GLN A C 1
ATOM 620 O O . GLN A 1 78 ? -5.946 9.053 6.800 1.00 86.75 78 GLN A O 1
ATOM 625 N N . ARG A 1 79 ? -7.658 9.063 5.332 1.00 88.31 79 ARG A N 1
ATOM 626 C CA . ARG A 1 79 ? -7.017 8.324 4.238 1.00 88.31 79 ARG A CA 1
ATOM 627 C C . ARG A 1 79 ? -5.699 8.969 3.807 1.00 88.31 79 ARG A C 1
ATOM 629 O O . ARG A 1 79 ? -4.649 8.328 3.848 1.00 88.31 79 ARG A O 1
ATOM 636 N N . LEU A 1 80 ? -5.717 10.256 3.459 1.00 87.12 80 LEU A N 1
ATOM 637 C CA . LEU A 1 80 ? -4.508 10.984 3.051 1.00 87.12 80 LEU A CA 1
ATOM 638 C C . LEU A 1 80 ? -3.494 11.134 4.195 1.00 87.12 80 LEU A C 1
ATOM 640 O O . LEU A 1 80 ? -2.284 11.015 3.982 1.00 87.12 80 LEU A O 1
ATOM 644 N N . GLY A 1 81 ? -3.974 11.369 5.419 1.00 88.25 81 GLY A N 1
ATOM 645 C CA . GLY A 1 81 ? -3.135 11.446 6.611 1.00 88.25 81 GLY A CA 1
ATOM 646 C C . GLY A 1 81 ? -2.406 10.133 6.892 1.00 88.25 81 GLY A C 1
ATOM 647 O O . GLY A 1 81 ? -1.205 10.144 7.165 1.00 88.25 81 GLY A O 1
ATOM 648 N N . ALA A 1 82 ? -3.102 9.006 6.771 1.00 86.69 82 ALA A N 1
ATOM 649 C CA . ALA A 1 82 ? -2.529 7.682 6.948 1.00 86.69 82 ALA A CA 1
ATOM 650 C C . ALA A 1 82 ? -1.546 7.313 5.832 1.00 86.69 82 ALA A C 1
ATOM 652 O O . ALA A 1 82 ? -0.475 6.780 6.118 1.00 86.69 82 ALA A O 1
ATOM 653 N N . LEU A 1 83 ? -1.832 7.668 4.576 1.00 87.56 83 LEU A N 1
ATOM 654 C CA . LEU A 1 83 ? -0.882 7.479 3.477 1.00 87.56 83 LEU A CA 1
ATOM 655 C C . LEU A 1 83 ? 0.433 8.231 3.741 1.00 87.56 83 LEU A C 1
ATOM 657 O O . LEU A 1 83 ? 1.522 7.674 3.611 1.00 87.56 83 LEU A O 1
ATOM 661 N N . ARG A 1 84 ? 0.344 9.486 4.198 1.00 87.31 84 ARG A N 1
ATOM 662 C CA . ARG A 1 84 ? 1.532 10.289 4.518 1.00 87.31 84 ARG A CA 1
ATOM 663 C C . ARG A 1 84 ? 2.299 9.757 5.730 1.00 87.31 84 ARG A C 1
ATOM 665 O O . ARG A 1 84 ? 3.527 9.769 5.719 1.00 87.31 84 ARG A O 1
ATOM 672 N N . LYS A 1 85 ? 1.595 9.297 6.769 1.00 88.06 85 LYS A N 1
ATOM 673 C CA . LYS A 1 85 ? 2.204 8.759 7.998 1.00 88.06 85 LYS A CA 1
ATOM 674 C C . LYS A 1 85 ? 2.830 7.374 7.795 1.00 88.06 85 LYS A C 1
ATOM 676 O O . LYS A 1 85 ? 3.900 7.131 8.338 1.00 88.06 85 LYS A O 1
ATOM 681 N N . SER A 1 86 ? 2.213 6.507 6.990 1.00 87.31 86 SER A N 1
ATOM 682 C CA . SER A 1 86 ? 2.744 5.168 6.666 1.00 87.31 86 SER A CA 1
ATOM 683 C C . SER A 1 86 ? 3.955 5.235 5.742 1.00 87.31 86 SER A C 1
ATOM 685 O O . SER A 1 86 ? 4.717 4.279 5.654 1.00 87.31 86 SER A O 1
ATOM 687 N N . ARG A 1 87 ? 4.149 6.372 5.054 1.00 87.44 87 ARG A N 1
ATOM 688 C CA . ARG A 1 87 ? 5.200 6.568 4.045 1.00 87.44 87 ARG A CA 1
ATOM 689 C C . ARG A 1 87 ? 5.142 5.518 2.933 1.00 87.44 87 ARG A C 1
ATOM 691 O O . ARG A 1 87 ? 6.160 5.230 2.314 1.00 87.44 87 ARG A O 1
ATOM 698 N N . VAL A 1 88 ? 3.964 4.959 2.658 1.00 86.38 88 VAL A N 1
ATOM 699 C CA . VAL A 1 88 ? 3.765 4.054 1.524 1.00 86.38 88 VAL A CA 1
ATOM 700 C C . VAL A 1 88 ? 3.790 4.876 0.239 1.00 86.38 88 VAL A C 1
ATOM 702 O O . VAL A 1 88 ? 3.016 5.815 0.064 1.00 86.38 88 VAL A O 1
ATOM 705 N N . TYR A 1 89 ? 4.684 4.519 -0.678 1.00 86.44 89 TYR A N 1
ATOM 706 C CA . TYR A 1 89 ? 4.815 5.150 -1.989 1.00 86.44 89 TYR A CA 1
ATOM 707 C C . TYR A 1 89 ? 5.048 4.088 -3.063 1.00 86.44 89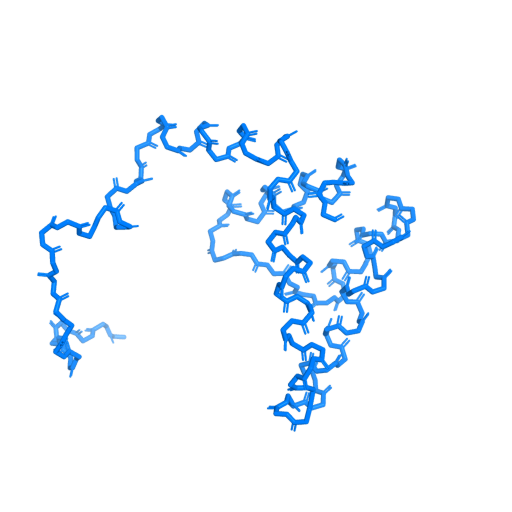 TYR A C 1
ATOM 709 O O . TYR A 1 89 ? 5.365 2.936 -2.769 1.00 86.44 89 TYR A O 1
ATOM 717 N N . ARG A 1 90 ? 4.893 4.467 -4.334 1.00 82.69 90 ARG A N 1
ATOM 718 C CA . ARG A 1 90 ? 5.285 3.612 -5.461 1.00 82.69 90 ARG A CA 1
ATOM 719 C C . ARG A 1 90 ? 6.565 4.142 -6.090 1.00 82.69 90 ARG A C 1
ATOM 721 O O . ARG A 1 90 ? 6.761 5.348 -6.195 1.00 82.69 90 ARG A O 1
ATOM 728 N N . GLN A 1 91 ? 7.394 3.229 -6.586 1.00 80.94 91 GLN A N 1
ATOM 729 C CA . GLN A 1 91 ? 8.723 3.524 -7.136 1.00 80.94 91 GLN A CA 1
ATOM 730 C C . GLN A 1 91 ? 8.732 4.587 -8.250 1.00 80.94 91 GLN A C 1
ATOM 732 O O . GLN A 1 91 ? 9.721 5.288 -8.428 1.00 80.94 91 GLN A O 1
ATOM 737 N N . THR A 1 92 ? 7.641 4.720 -9.011 1.00 79.94 92 THR A N 1
ATOM 738 C CA . THR A 1 92 ? 7.525 5.716 -10.087 1.00 79.94 92 THR A CA 1
ATOM 739 C C . THR A 1 92 ? 6.641 6.883 -9.668 1.00 79.94 92 THR A C 1
ATOM 741 O O . THR A 1 92 ? 5.629 6.689 -8.993 1.00 79.94 92 THR A O 1
ATOM 744 N N . PHE A 1 93 ? 6.964 8.088 -10.149 1.00 77.12 93 PHE A N 1
ATOM 745 C CA . PHE A 1 93 ? 6.167 9.294 -9.899 1.00 77.12 93 PHE A CA 1
ATOM 746 C C . PHE A 1 93 ? 4.699 9.118 -10.319 1.00 77.12 93 PHE A C 1
ATOM 748 O O . PHE A 1 93 ? 3.790 9.338 -9.523 1.00 77.12 93 PHE A O 1
ATOM 755 N N . ALA A 1 94 ? 4.461 8.607 -11.533 1.00 76.75 94 ALA A N 1
ATOM 756 C CA . ALA A 1 94 ? 3.113 8.315 -12.022 1.00 76.75 94 ALA A CA 1
ATOM 757 C C . ALA A 1 94 ? 2.396 7.244 -11.180 1.00 76.75 94 ALA A C 1
ATOM 759 O O . ALA A 1 94 ? 1.187 7.323 -10.966 1.00 76.75 94 ALA A O 1
ATOM 760 N N . GLY A 1 95 ? 3.132 6.248 -10.677 1.00 78.19 95 GLY A N 1
ATOM 761 C CA . GLY A 1 95 ? 2.591 5.247 -9.764 1.00 78.19 95 GLY A CA 1
ATOM 762 C C . GLY A 1 95 ? 2.148 5.864 -8.441 1.00 78.19 95 GLY A C 1
ATOM 763 O O . GLY A 1 95 ? 1.054 5.553 -7.972 1.00 78.19 95 GLY A O 1
ATOM 764 N N . SER A 1 96 ? 2.971 6.744 -7.871 1.00 83.38 96 SER A N 1
ATOM 765 C CA . SER A 1 96 ? 2.657 7.460 -6.635 1.00 83.38 96 SER A CA 1
ATOM 766 C C . SER A 1 96 ? 1.460 8.386 -6.827 1.00 83.38 96 SER A C 1
ATOM 768 O O . SER A 1 96 ? 0.525 8.315 -6.039 1.00 83.38 96 SER A O 1
ATOM 770 N N . LEU A 1 97 ? 1.392 9.150 -7.922 1.00 83.06 97 LEU A N 1
ATOM 771 C CA . LEU A 1 97 ? 0.213 9.964 -8.235 1.00 83.06 97 LEU A CA 1
ATOM 772 C C . LEU A 1 97 ? -1.059 9.108 -8.363 1.00 83.06 97 LEU A C 1
ATOM 774 O O . LEU A 1 97 ? -2.098 9.457 -7.811 1.00 83.06 97 LEU A O 1
ATOM 778 N N . GLY A 1 98 ? -0.966 7.950 -9.023 1.00 83.50 98 GLY A N 1
ATOM 779 C CA . GLY A 1 98 ? -2.068 6.989 -9.096 1.00 83.50 98 GLY A CA 1
ATOM 780 C C . GLY A 1 98 ? -2.508 6.469 -7.723 1.00 83.50 98 GLY A C 1
ATOM 781 O O . G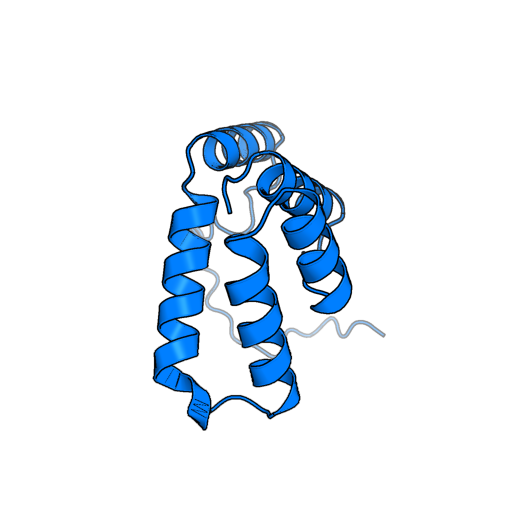LY A 1 98 ? -3.699 6.285 -7.498 1.00 83.50 98 GLY A O 1
ATOM 782 N N . LEU A 1 99 ? -1.573 6.269 -6.789 1.00 83.31 99 LEU A N 1
ATOM 783 C CA . LEU A 1 99 ? -1.886 5.883 -5.411 1.00 83.31 99 LEU A CA 1
ATOM 784 C C . LEU A 1 99 ? -2.674 6.985 -4.687 1.00 83.31 99 LEU A C 1
ATOM 786 O O . LEU A 1 99 ? -3.715 6.693 -4.107 1.00 83.31 99 LEU A O 1
ATOM 790 N N . TYR A 1 100 ? -2.238 8.244 -4.786 1.00 85.00 100 TYR A N 1
ATOM 791 C CA . TYR A 1 100 ? -2.981 9.381 -4.229 1.00 85.00 100 TYR A CA 1
ATOM 792 C C . TYR A 1 100 ? -4.385 9.499 -4.835 1.00 85.00 100 TYR A C 1
ATOM 794 O O . TYR A 1 100 ? -5.354 9.659 -4.097 1.00 85.00 100 TYR A O 1
ATOM 802 N N . LEU A 1 101 ? -4.516 9.350 -6.158 1.00 84.69 101 LEU A N 1
ATOM 803 C CA . LEU A 1 101 ? -5.818 9.357 -6.834 1.00 84.69 101 LEU A CA 1
ATOM 804 C C . LEU A 1 101 ? -6.737 8.235 -6.328 1.00 84.69 101 LEU A C 1
ATOM 806 O O . LEU A 1 101 ? -7.915 8.482 -6.094 1.00 84.69 101 LEU A O 1
ATOM 810 N N . ALA A 1 102 ? -6.222 7.024 -6.100 1.00 82.94 102 ALA A N 1
ATOM 811 C CA . ALA A 1 102 ? -7.021 5.925 -5.553 1.00 82.94 102 ALA A CA 1
ATOM 812 C C . ALA A 1 102 ? -7.522 6.209 -4.126 1.00 82.94 102 ALA A C 1
ATOM 814 O O . ALA A 1 102 ? -8.689 5.952 -3.836 1.00 82.94 102 ALA A O 1
ATOM 815 N N . PHE A 1 103 ? -6.670 6.792 -3.273 1.00 83.12 103 PHE A N 1
ATOM 816 C CA . PHE A 1 103 ? -7.032 7.240 -1.922 1.00 83.12 103 PHE A CA 1
ATOM 817 C C . PHE A 1 103 ? -8.124 8.322 -1.953 1.00 83.12 103 PHE A C 1
ATOM 819 O O . PHE A 1 103 ? -9.065 8.269 -1.160 1.00 83.12 103 PHE A O 1
ATOM 826 N N . VAL A 1 104 ? -8.035 9.269 -2.897 1.00 83.81 104 VAL A N 1
ATOM 827 C CA . VAL A 1 104 ? -9.055 10.314 -3.094 1.00 83.81 104 VAL A CA 1
ATOM 828 C C . VAL A 1 104 ? -10.390 9.722 -3.539 1.00 83.81 104 VAL A C 1
ATOM 830 O O . VAL A 1 104 ? -11.438 10.105 -3.027 1.00 83.81 104 VAL A O 1
ATOM 833 N N . LEU A 1 105 ? -10.354 8.753 -4.453 1.00 80.88 105 LEU A N 1
ATOM 834 C CA . LEU A 1 105 ? -11.546 8.105 -5.004 1.00 80.88 105 LEU A CA 1
ATOM 835 C C . LEU A 1 105 ? -12.141 7.019 -4.091 1.00 80.88 105 LEU A C 1
ATOM 837 O O . LEU A 1 105 ? -13.170 6.443 -4.439 1.00 80.88 105 LEU A O 1
ATOM 841 N N . GLY A 1 106 ? -11.493 6.688 -2.967 1.00 75.94 106 GLY A N 1
ATOM 842 C CA . GLY A 1 106 ? -11.892 5.564 -2.111 1.00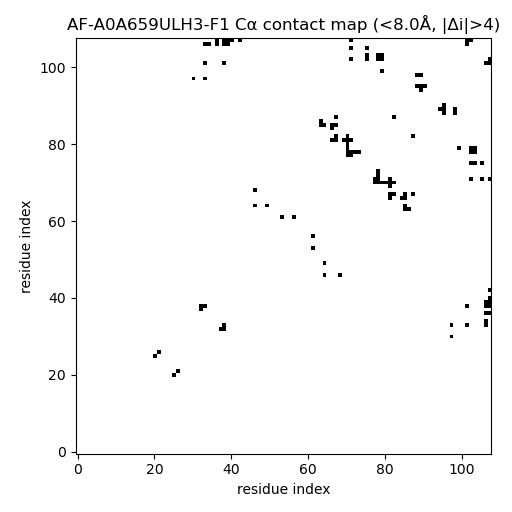 75.94 106 GLY A CA 1
ATOM 843 C C . GLY A 1 106 ? -11.857 4.214 -2.825 1.00 75.94 106 GLY A C 1
ATOM 844 O O . GLY A 1 106 ? -12.650 3.331 -2.522 1.00 75.94 106 GLY A O 1
ATOM 845 N N . ARG A 1 107 ? -10.984 4.082 -3.830 1.00 75.88 107 ARG A N 1
ATOM 846 C CA . ARG A 1 107 ? -10.761 2.846 -4.603 1.00 75.88 107 ARG A CA 1
ATOM 847 C C . ARG A 1 107 ? -9.501 2.117 -4.153 1.00 75.88 107 ARG A C 1
ATOM 849 O O . ARG A 1 107 ? -8.854 1.419 -4.935 1.00 75.88 107 ARG A O 1
ATOM 856 N N . ILE A 1 108 ? -9.154 2.349 -2.899 1.00 73.19 108 ILE A N 1
ATOM 857 C CA . ILE A 1 108 ? -8.202 1.633 -2.080 1.00 73.19 108 ILE A CA 1
ATOM 858 C C . ILE A 1 108 ? -8.727 1.795 -0.664 1.00 73.19 108 ILE A C 1
ATOM 860 O O . ILE A 1 108 ? -9.233 2.878 -0.307 1.00 73.19 108 ILE A O 1
#

Radius of gyration: 16.78 Å; Cα contacts (8 Å, |Δi|>4): 67; chains: 1; bounding box: 41×31×39 Å